Protein AF-A0A6D2IZV4-F1 (afdb_monomer)

Sequence (125 aa):
MQGFLSLKDLECAQAKSGKSDLGSFDLVWKRVLSRLDRLQILFQTWEDLMVWMTASSVIAPQILRKFVVQATIFHLWRQRNNILHNQRLIPPDLIFNMLDRDIRNIINSRRRRKGCEILMQLWLR

Foldseek 3Di:
DDDPPDPVVVVVVVVVVVVVLVVQLVVLVCVLVVLLVDPDDDPPDPVSLVCVLPDDDPRAHSVLSVLLVVLSVVLSVVQVVCCVPVVDHDGSVVSNVVSLVVSVVVLVVCVPDPPSVVSVVSNVD

Mean predicted aligned error: 10.63 Å

Radius of gyration: 18.3 Å; Cα contacts (8 Å, |Δi|>4): 72; chains: 1; bounding box: 44×25×61 Å

Organism: NCBI:txid1685480

Secondary structure (DSSP, 8-state):
------HHHHHHHHHHHHHHHHHHHHHHHHHHHHTTT--S---SSHHHHHHHHHS--SSS-HHHHHHHHHHHHHHHHHHHHHHHHH--PPPHHHHHHHHHHHHHHHHHHTTTSTTHHHHHHHHH-

Solvent-accessible surface area (backbone atoms only — not comparable to full-atom values): 7330 Å² total; per-residue (Å²): 137,84,80,80,76,52,74,65,62,57,53,58,54,51,64,62,47,56,62,59,54,50,55,40,53,51,51,37,49,52,58,55,36,54,55,59,75,46,88,81,76,76,66,90,45,72,63,57,45,52,52,61,37,66,41,90,50,92,87,49,51,40,68,58,46,44,52,52,52,54,47,49,54,51,52,51,51,51,46,54,50,34,35,74,76,66,72,44,86,76,57,42,68,59,54,46,53,53,45,53,50,50,52,50,48,56,40,57,77,41,44,92,42,91,68,28,66,59,53,49,56,5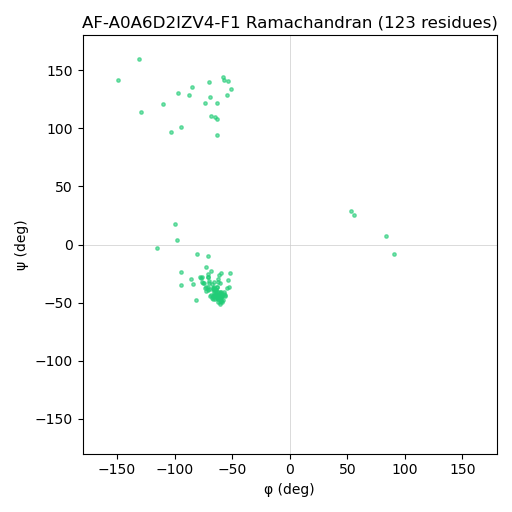4,64,75,102

Structure (mmCIF, N/CA/C/O backbone):
data_AF-A0A6D2IZV4-F1
#
_entry.id   AF-A0A6D2IZV4-F1
#
loop_
_atom_site.group_PDB
_atom_site.id
_atom_site.type_symbol
_atom_site.label_atom_id
_atom_site.label_alt_id
_atom_site.label_comp_id
_atom_site.label_asym_id
_atom_site.label_entity_id
_atom_site.label_seq_id
_atom_site.pdbx_PDB_ins_code
_atom_site.Cartn_x
_atom_site.Cartn_y
_atom_site.Cartn_z
_atom_site.occupancy
_atom_site.B_iso_or_equiv
_atom_site.auth_seq_id
_atom_site.auth_comp_id
_atom_site.auth_asym_id
_atom_site.auth_atom_id
_atom_site.pdbx_PDB_model_num
ATOM 1 N N . MET A 1 1 ? -28.476 14.121 39.758 1.00 34.78 1 MET A N 1
ATOM 2 C CA . MET A 1 1 ? -27.332 13.331 40.255 1.00 34.78 1 MET A CA 1
ATOM 3 C C . MET A 1 1 ?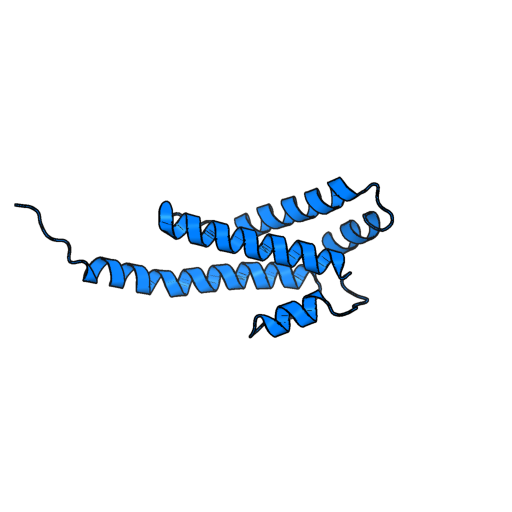 -26.752 12.572 39.074 1.00 34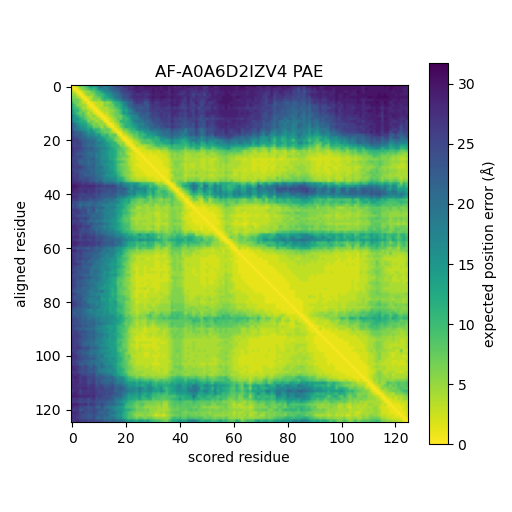.78 1 MET A C 1
ATOM 5 O O . MET A 1 1 ? -27.314 11.571 38.655 1.00 34.78 1 MET A O 1
ATOM 9 N N . GLN A 1 2 ? -25.726 13.152 38.450 1.00 36.09 2 GLN A N 1
ATOM 10 C CA . GLN A 1 2 ? -25.014 12.575 37.311 1.00 36.09 2 GLN A CA 1
ATOM 11 C C . GLN A 1 2 ? -24.138 11.421 37.798 1.00 36.09 2 GLN A C 1
ATOM 13 O O . GLN A 1 2 ? -23.286 11.612 38.662 1.00 36.09 2 GLN A O 1
ATOM 18 N N . GLY A 1 3 ? -24.373 10.230 37.247 1.00 39.12 3 GLY A N 1
ATOM 19 C CA . GLY A 1 3 ? -23.489 9.084 37.404 1.00 39.12 3 GLY A CA 1
ATOM 20 C C . GLY A 1 3 ? -22.184 9.345 36.663 1.00 39.12 3 GLY A C 1
ATOM 21 O O . GLY A 1 3 ? -22.158 9.401 35.435 1.00 39.12 3 GLY A O 1
ATOM 22 N N . PHE A 1 4 ? -21.116 9.531 37.431 1.00 43.53 4 PHE A N 1
ATOM 23 C CA . PHE A 1 4 ? -19.734 9.527 36.973 1.00 43.53 4 PHE A CA 1
ATOM 24 C C . PHE A 1 4 ? -19.421 8.126 36.422 1.00 43.53 4 PHE A C 1
ATOM 26 O O . PHE A 1 4 ? -19.078 7.213 37.171 1.00 43.53 4 PHE A O 1
ATOM 33 N N . LEU A 1 5 ? -19.572 7.934 35.110 1.00 42.59 5 LEU A N 1
ATOM 34 C CA . LEU A 1 5 ? -18.886 6.850 34.413 1.00 42.59 5 LEU A CA 1
ATOM 35 C C . LEU A 1 5 ? -17.392 7.165 34.503 1.00 42.59 5 LEU A C 1
ATOM 37 O O . LEU A 1 5 ? -16.916 8.166 33.966 1.00 42.59 5 LEU A O 1
ATOM 41 N N . SER A 1 6 ? -16.696 6.360 35.299 1.00 42.03 6 SER A N 1
ATOM 42 C CA . SER A 1 6 ? -15.290 6.514 35.642 1.00 42.03 6 SER A CA 1
ATOM 43 C C . SER A 1 6 ? -14.448 6.604 34.372 1.00 42.03 6 SER A C 1
ATOM 45 O O . SER A 1 6 ? -14.523 5.739 33.502 1.00 42.03 6 SER A O 1
ATOM 47 N N . LEU A 1 7 ? -13.601 7.633 34.281 1.00 39.09 7 LEU A N 1
ATOM 48 C CA . LEU A 1 7 ? -12.653 7.845 33.178 1.00 39.09 7 LEU A CA 1
ATOM 49 C C . LEU A 1 7 ? -11.785 6.596 32.896 1.00 39.09 7 LEU A C 1
ATOM 51 O O . LEU A 1 7 ? -11.338 6.387 31.772 1.00 39.09 7 LEU A O 1
ATOM 55 N N . LYS A 1 8 ? -11.609 5.732 33.908 1.00 42.03 8 LYS A N 1
ATOM 56 C CA . LYS A 1 8 ? -10.875 4.461 33.826 1.00 42.03 8 LYS A CA 1
ATOM 57 C C . LYS A 1 8 ? -11.600 3.385 33.008 1.00 42.03 8 LYS A C 1
ATOM 59 O O . LYS A 1 8 ? -10.942 2.548 32.394 1.00 42.03 8 LYS A O 1
ATOM 64 N N . ASP A 1 9 ? -12.931 3.416 32.951 1.00 36.88 9 ASP A N 1
ATOM 65 C CA . ASP A 1 9 ? -13.715 2.444 32.178 1.00 36.88 9 ASP A CA 1
ATOM 66 C C . ASP A 1 9 ? -13.662 2.752 30.670 1.00 36.88 9 ASP A C 1
ATOM 68 O O . ASP A 1 9 ? -13.693 1.833 29.847 1.00 36.88 9 ASP A O 1
ATOM 72 N N . LEU A 1 10 ? -13.471 4.027 30.292 1.00 43.34 10 LEU A N 1
ATOM 73 C CA . LEU A 1 10 ? -13.244 4.434 28.899 1.00 43.34 10 LEU A CA 1
ATOM 74 C C . LEU A 1 10 ? -11.840 4.050 28.395 1.00 43.34 10 LEU A C 1
ATOM 76 O O . LEU A 1 10 ? -11.707 3.562 27.272 1.00 43.34 10 LEU A O 1
ATOM 80 N N . GLU A 1 11 ? -10.799 4.198 29.222 1.00 41.97 11 GLU A N 1
ATOM 81 C CA . GLU A 1 11 ? -9.435 3.753 28.879 1.00 41.97 11 GLU A CA 1
ATOM 82 C C . GLU A 1 11 ? -9.355 2.230 28.687 1.00 41.97 11 GLU A C 1
ATOM 84 O O . GLU A 1 11 ? -8.674 1.740 27.782 1.00 41.97 11 GLU A O 1
ATOM 89 N N . CYS A 1 12 ? -10.107 1.460 29.479 1.00 38.56 12 CYS A N 1
ATOM 90 C CA . CYS A 1 12 ? -10.114 -0.001 29.393 1.00 38.56 12 CYS A CA 1
ATOM 91 C C . CYS A 1 12 ? -10.822 -0.521 28.119 1.00 38.56 12 CYS A C 1
ATOM 93 O O . CYS A 1 12 ? -10.449 -1.568 27.578 1.00 38.56 12 CYS A O 1
ATOM 95 N N . ALA A 1 13 ? -11.791 0.233 27.583 1.00 41.09 13 ALA A N 1
ATOM 96 C CA . ALA A 1 13 ? -12.398 -0.036 26.276 1.00 41.09 13 ALA A CA 1
ATOM 97 C C . ALA A 1 13 ? -11.455 0.324 25.108 1.00 41.09 13 ALA A C 1
ATOM 99 O O . ALA A 1 13 ? -11.366 -0.421 24.129 1.00 41.09 13 ALA A O 1
ATOM 100 N N . GLN A 1 14 ? -10.679 1.407 25.231 1.00 44.78 14 GLN A N 1
ATOM 101 C CA . GLN A 1 14 ? -9.683 1.808 24.226 1.00 44.78 14 GLN A CA 1
ATOM 102 C C . GLN A 1 14 ? -8.474 0.857 24.166 1.00 44.78 14 GLN A C 1
ATOM 104 O O . GLN A 1 14 ? -7.965 0.569 23.080 1.00 44.78 14 GLN A O 1
ATOM 109 N N . ALA A 1 15 ? -8.066 0.274 25.298 1.00 42.41 15 ALA A N 1
ATOM 110 C CA . ALA A 1 15 ? -6.972 -0.700 25.357 1.00 42.41 15 ALA A CA 1
ATOM 111 C C . ALA A 1 15 ? -7.297 -2.049 24.677 1.00 42.41 15 ALA A C 1
ATOM 113 O O . ALA A 1 15 ? -6.386 -2.764 24.253 1.00 42.41 15 ALA A O 1
ATOM 114 N N . LYS A 1 16 ? -8.585 -2.398 24.530 1.00 41.38 16 LYS A N 1
ATOM 115 C CA . LYS A 1 16 ? -9.027 -3.603 23.803 1.00 41.38 16 LYS A CA 1
ATOM 116 C C . LYS A 1 16 ? -9.171 -3.374 22.288 1.00 41.38 16 LYS A C 1
ATOM 118 O O . LYS A 1 16 ? -8.898 -4.304 21.536 1.00 41.38 16 LYS A O 1
ATOM 123 N N . SER A 1 17 ? -9.489 -2.152 21.842 1.00 44.25 17 SER A N 1
ATOM 124 C CA . SER A 1 17 ? -9.544 -1.773 20.410 1.00 44.25 17 SER A CA 1
ATOM 125 C C . SER A 1 17 ? -8.152 -1.692 19.764 1.00 44.25 17 SER A C 1
ATOM 127 O O . SER A 1 17 ? -7.947 -2.123 18.631 1.00 44.25 17 SER A O 1
ATOM 129 N N . GLY A 1 18 ? -7.143 -1.228 20.510 1.00 42.94 18 GLY A N 1
ATOM 130 C CA . GLY A 1 18 ? -5.800 -0.981 19.967 1.00 4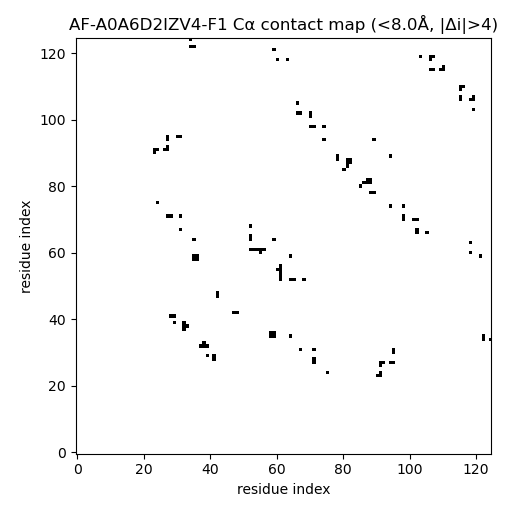2.94 18 GLY A CA 1
ATOM 131 C C . GLY A 1 18 ? -5.085 -2.203 19.369 1.00 42.94 18 GLY A C 1
ATOM 132 O O . GLY A 1 18 ? -4.241 -2.039 18.492 1.00 42.94 18 GLY A O 1
ATOM 133 N N . LYS A 1 19 ? -5.425 -3.432 19.787 1.00 45.25 19 LYS A N 1
ATOM 134 C CA . LYS A 1 19 ? -4.830 -4.667 19.233 1.00 45.25 19 LYS A CA 1
ATOM 135 C C . LYS A 1 19 ? -5.520 -5.149 17.949 1.00 45.25 19 LYS A C 1
ATOM 137 O O . LYS A 1 19 ? -4.837 -5.66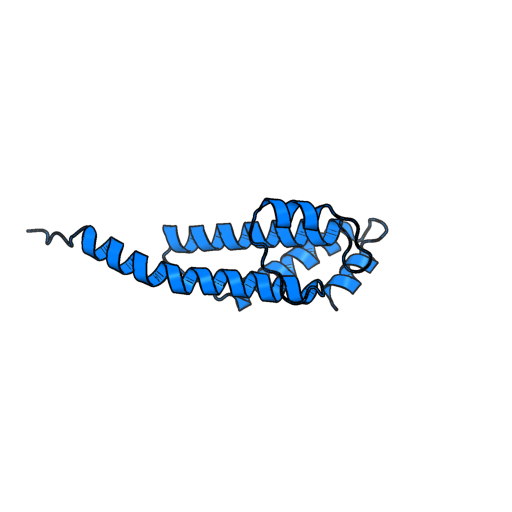6 17.069 1.00 45.25 19 LYS A O 1
ATOM 142 N N . SER A 1 20 ? -6.836 -4.960 17.810 1.00 51.38 20 SER A N 1
ATOM 143 C CA . SER A 1 20 ? -7.576 -5.276 16.574 1.00 51.38 20 SER A CA 1
ATOM 144 C C . SER A 1 20 ? -7.329 -4.249 15.467 1.00 51.38 20 SER A C 1
ATOM 146 O O . SER A 1 20 ? -7.264 -4.598 14.284 1.00 51.38 20 SER A O 1
ATOM 148 N N . ASP A 1 21 ? -7.131 -2.988 15.853 1.00 54.09 21 ASP A N 1
ATOM 149 C CA . ASP A 1 21 ? -6.897 -1.886 14.918 1.00 54.09 21 ASP A CA 1
ATOM 150 C C . ASP A 1 21 ? -5.493 -1.972 14.302 1.00 54.09 21 ASP A C 1
ATOM 152 O O . ASP A 1 21 ? -5.322 -1.742 13.105 1.00 54.09 21 ASP A O 1
ATOM 156 N N . LEU A 1 22 ? -4.496 -2.404 15.085 1.00 58.41 22 LEU A N 1
ATOM 157 C CA . LEU A 1 22 ? -3.133 -2.627 14.595 1.00 58.41 22 LEU A CA 1
ATOM 158 C C . LEU A 1 22 ? -3.079 -3.758 13.557 1.00 58.41 22 LEU A C 1
ATOM 160 O O . LEU A 1 22 ? -2.502 -3.585 12.485 1.00 58.41 22 LEU A O 1
ATOM 164 N N . GLY A 1 23 ? -3.779 -4.868 13.819 1.00 64.31 23 GLY A N 1
ATOM 165 C CA . GLY A 1 23 ? -3.893 -5.967 12.856 1.00 64.31 23 GLY A CA 1
ATOM 166 C C . GLY A 1 23 ? -4.559 -5.537 11.544 1.00 64.31 23 GLY A C 1
ATOM 167 O O . GLY A 1 23 ? -4.179 -6.004 10.472 1.00 64.31 23 GLY A O 1
ATOM 168 N N . SER A 1 24 ? -5.498 -4.589 11.604 1.00 71.69 24 SER A N 1
ATOM 169 C CA . SER A 1 24 ? -6.154 -4.027 10.418 1.00 71.69 24 SER A CA 1
ATOM 170 C C . SER A 1 24 ? -5.186 -3.221 9.545 1.00 71.69 24 SER A C 1
ATOM 172 O O . SER A 1 24 ? -5.226 -3.329 8.319 1.00 71.69 24 SER A O 1
ATOM 174 N N . PHE A 1 25 ? -4.279 -2.453 10.154 1.00 79.69 25 PHE A N 1
ATOM 175 C CA . PHE A 1 25 ? -3.260 -1.689 9.430 1.00 79.69 25 PHE A CA 1
ATOM 176 C C . PHE A 1 25 ? -2.190 -2.587 8.799 1.00 79.69 25 PHE A C 1
ATOM 178 O O . PHE A 1 25 ? -1.800 -2.361 7.650 1.00 79.69 25 PHE A O 1
ATOM 185 N N . ASP A 1 26 ? -1.784 -3.651 9.492 1.00 81.31 26 ASP A N 1
ATOM 186 C CA . ASP A 1 26 ? -0.837 -4.637 8.962 1.00 81.31 26 ASP A CA 1
ATOM 187 C C . ASP A 1 26 ? -1.393 -5.367 7.734 1.00 81.31 26 ASP A C 1
ATOM 189 O O . ASP A 1 26 ? -0.658 -5.654 6.787 1.00 81.31 26 ASP A O 1
ATOM 193 N N . LEU A 1 27 ? -2.700 -5.646 7.710 1.00 86.19 27 LEU A N 1
ATOM 194 C CA . LEU A 1 27 ? -3.366 -6.263 6.560 1.00 86.19 27 LEU A CA 1
ATOM 195 C C . LEU A 1 27 ? -3.357 -5.354 5.326 1.00 86.19 27 LEU A C 1
ATOM 197 O O . LEU A 1 27 ? -3.135 -5.842 4.215 1.00 86.19 27 LEU A O 1
ATOM 201 N N . VAL A 1 28 ? -3.538 -4.039 5.509 1.00 86.81 28 VAL A N 1
ATOM 202 C CA . VAL A 1 28 ? -3.416 -3.066 4.410 1.00 86.81 28 VAL A CA 1
ATOM 203 C C . VAL A 1 28 ? -1.994 -3.091 3.854 1.00 86.81 28 VAL A C 1
ATOM 205 O O . VAL A 1 28 ? -1.820 -3.258 2.647 1.00 86.81 28 VAL A O 1
ATOM 208 N N . TRP A 1 29 ? -0.974 -3.013 4.714 1.00 85.00 29 TRP A N 1
ATOM 209 C CA . TRP A 1 29 ? 0.425 -3.071 4.283 1.00 85.00 29 TRP A CA 1
ATOM 210 C C . TRP A 1 29 ? 0.771 -4.373 3.570 1.00 85.00 29 TRP A C 1
ATOM 212 O O . TRP A 1 29 ? 1.359 -4.328 2.493 1.00 85.00 29 TRP A O 1
ATOM 222 N N . LYS A 1 30 ? 0.365 -5.527 4.108 1.00 84.75 30 LYS A N 1
ATOM 223 C CA . LYS A 1 30 ? 0.598 -6.831 3.468 1.00 84.75 30 LYS A CA 1
ATOM 224 C C . LYS A 1 30 ? 0.021 -6.878 2.055 1.00 84.75 30 LYS A C 1
ATOM 226 O O . LYS A 1 30 ? 0.699 -7.335 1.138 1.00 84.75 30 LYS A O 1
ATOM 231 N N . ARG A 1 31 ? -1.197 -6.366 1.865 1.00 85.81 31 ARG A N 1
ATOM 232 C CA . ARG A 1 31 ? -1.881 -6.371 0.563 1.00 85.81 31 ARG A CA 1
ATOM 233 C C . ARG A 1 31 ? -1.314 -5.355 -0.426 1.00 85.81 31 ARG A C 1
ATOM 235 O O . ARG A 1 31 ? -1.296 -5.592 -1.630 1.00 85.81 31 ARG A O 1
ATOM 242 N N . VAL A 1 32 ? -0.839 -4.219 0.071 1.00 86.38 32 VAL A N 1
ATOM 243 C CA . VAL A 1 32 ? -0.136 -3.225 -0.745 1.00 86.38 32 VAL A CA 1
ATOM 244 C C . VAL A 1 32 ? 1.234 -3.751 -1.179 1.00 86.38 32 VAL A C 1
ATOM 246 O O . VAL A 1 32 ? 1.601 -3.637 -2.345 1.00 86.38 32 VAL A O 1
ATOM 249 N N . LEU A 1 33 ? 1.983 -4.370 -0.267 1.00 84.06 33 LEU A N 1
ATOM 250 C CA . LEU A 1 33 ? 3.311 -4.915 -0.550 1.00 84.06 33 LEU A CA 1
ATOM 251 C C . LEU A 1 33 ? 3.260 -6.146 -1.457 1.00 84.06 33 LEU A C 1
ATOM 253 O O . LEU A 1 33 ? 4.150 -6.305 -2.292 1.00 84.06 33 LEU A O 1
ATOM 257 N N . SER A 1 34 ? 2.196 -6.957 -1.383 1.00 83.69 34 SER A N 1
ATOM 258 C CA . SER A 1 34 ? 1.997 -8.067 -2.321 1.00 83.69 34 SER A CA 1
ATOM 259 C C . SER A 1 34 ? 1.844 -7.594 -3.770 1.00 83.69 34 SER A C 1
ATOM 261 O O . SER A 1 34 ? 2.258 -8.303 -4.676 1.00 83.69 34 SER A O 1
ATOM 263 N N . ARG A 1 35 ? 1.306 -6.386 -4.008 1.00 80.94 35 ARG A N 1
ATOM 264 C CA . ARG A 1 35 ? 1.230 -5.780 -5.355 1.00 80.94 35 ARG A CA 1
ATOM 265 C C . ARG A 1 35 ? 2.576 -5.304 -5.889 1.00 80.94 35 ARG A C 1
ATOM 267 O O . ARG A 1 35 ? 2.731 -5.111 -7.086 1.00 80.94 35 ARG A O 1
ATOM 274 N N . LEU A 1 36 ? 3.551 -5.104 -5.009 1.00 78.94 36 LEU A N 1
ATOM 275 C CA . LEU A 1 36 ? 4.901 -4.675 -5.371 1.00 78.94 36 LEU A CA 1
ATOM 276 C C . LEU A 1 36 ? 5.888 -5.851 -5.422 1.00 78.94 36 LEU A C 1
ATOM 278 O O . LEU A 1 36 ? 7.098 -5.630 -5.375 1.00 78.94 36 LEU A O 1
ATOM 282 N N . ASP A 1 37 ? 5.360 -7.080 -5.504 1.00 69.31 37 ASP A N 1
ATOM 283 C CA . ASP A 1 37 ? 6.089 -8.351 -5.614 1.00 69.31 37 ASP A CA 1
ATOM 284 C C . ASP A 1 37 ? 7.115 -8.575 -4.483 1.00 69.31 37 ASP A C 1
ATOM 286 O O . ASP A 1 37 ? 8.109 -9.288 -4.628 1.00 69.31 37 ASP A O 1
ATOM 290 N N . ARG A 1 38 ? 6.892 -7.944 -3.316 1.00 64.38 38 ARG A N 1
ATOM 291 C CA . ARG A 1 38 ? 7.739 -8.122 -2.133 1.00 64.38 38 ARG A CA 1
ATOM 292 C C . ARG A 1 38 ? 7.043 -9.030 -1.134 1.00 64.38 38 ARG A C 1
ATOM 294 O O . ARG A 1 38 ? 6.230 -8.595 -0.319 1.00 64.38 38 ARG A O 1
ATOM 301 N N . LEU A 1 39 ? 7.406 -10.306 -1.191 1.00 52.44 39 LEU A N 1
ATOM 302 C CA . LEU A 1 39 ? 7.035 -11.290 -0.186 1.00 52.44 39 LEU A CA 1
ATOM 303 C C . LEU A 1 39 ? 7.649 -10.893 1.174 1.00 52.44 39 LEU A C 1
ATOM 305 O O . LEU A 1 39 ? 8.848 -11.003 1.402 1.00 52.44 39 LEU A O 1
ATOM 309 N N . GLN A 1 40 ? 6.774 -10.448 2.077 1.00 55.03 40 GLN A N 1
ATOM 310 C CA . GLN A 1 40 ? 6.842 -10.676 3.530 1.00 55.03 40 GLN A CA 1
ATOM 311 C C . GLN A 1 40 ? 7.707 -9.787 4.441 1.00 55.03 40 GLN A C 1
ATOM 313 O O . GLN A 1 40 ? 7.743 -10.054 5.639 1.00 55.03 40 GLN A O 1
ATOM 318 N N . ILE A 1 41 ? 8.311 -8.690 3.978 1.00 56.00 41 ILE A N 1
ATOM 319 C CA . ILE A 1 41 ? 8.993 -7.766 4.908 1.00 56.00 41 ILE A CA 1
ATOM 320 C C . ILE A 1 41 ? 8.040 -6.632 5.297 1.00 56.00 41 ILE A C 1
ATOM 322 O O . ILE A 1 41 ? 7.849 -5.691 4.527 1.00 56.00 41 ILE A O 1
ATOM 326 N N . LEU A 1 42 ? 7.446 -6.723 6.492 1.00 63.78 42 LEU A N 1
ATOM 327 C CA . LEU A 1 42 ? 6.924 -5.545 7.189 1.00 63.78 42 LEU A CA 1
ATOM 328 C C . LEU A 1 42 ? 8.137 -4.712 7.621 1.00 63.78 42 LEU A C 1
ATOM 330 O O . LEU A 1 42 ? 9.073 -5.248 8.210 1.00 63.78 42 LEU A O 1
ATOM 334 N N . PHE A 1 43 ? 8.162 -3.427 7.268 1.00 72.81 43 PHE A N 1
ATOM 335 C CA . PHE A 1 43 ? 9.253 -2.543 7.678 1.00 72.81 43 PHE A CA 1
ATOM 336 C C . PHE A 1 43 ? 9.253 -2.437 9.202 1.00 72.81 43 PHE A C 1
ATOM 338 O O . PHE A 1 43 ? 8.246 -2.036 9.785 1.00 72.81 43 PHE A O 1
ATOM 345 N N . GLN A 1 44 ? 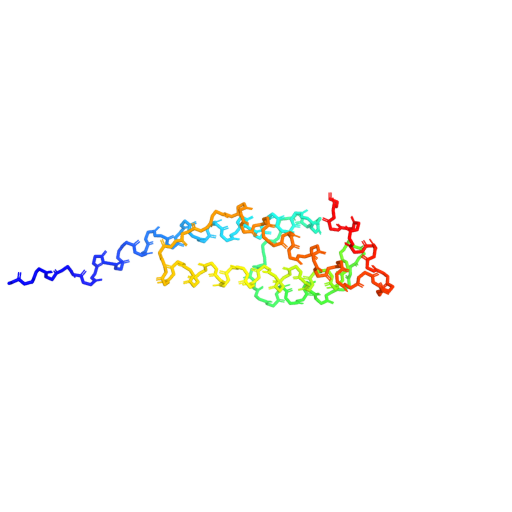10.363 -2.807 9.839 1.00 74.25 44 GLN A N 1
ATOM 346 C CA . GLN A 1 44 ? 10.476 -2.752 11.294 1.00 74.25 44 GLN A CA 1
ATOM 347 C C . GLN A 1 44 ? 10.705 -1.312 11.770 1.00 74.25 44 GLN A C 1
ATOM 349 O O . GLN A 1 44 ? 10.284 -0.942 12.866 1.00 74.25 44 GLN A O 1
ATOM 354 N N . THR A 1 45 ? 11.342 -0.489 10.932 1.00 81.62 45 THR A N 1
ATOM 355 C CA . THR A 1 45 ? 11.620 0.920 11.211 1.00 81.62 45 THR A CA 1
ATOM 356 C C . THR A 1 45 ? 11.205 1.831 10.055 1.00 81.62 45 THR A C 1
ATOM 358 O O . THR A 1 45 ? 11.067 1.416 8.901 1.00 81.62 45 THR A O 1
ATOM 361 N N . TRP A 1 46 ? 11.022 3.117 10.365 1.00 81.88 46 TRP A N 1
ATOM 362 C CA . TRP A 1 46 ? 10.804 4.150 9.349 1.00 81.88 46 TRP A CA 1
ATOM 363 C C . TRP A 1 46 ? 12.008 4.296 8.406 1.00 81.88 46 TRP A C 1
ATOM 365 O O . TRP A 1 46 ? 11.842 4.583 7.221 1.00 81.88 46 TRP A O 1
ATOM 375 N N . GLU A 1 47 ? 13.218 4.066 8.912 1.00 84.75 47 GLU A N 1
ATOM 376 C CA . GLU A 1 47 ? 14.446 4.136 8.124 1.00 84.75 47 GLU A CA 1
ATOM 377 C C . GLU A 1 47 ? 14.483 3.047 7.046 1.00 84.75 47 GLU A C 1
ATOM 379 O O . GLU A 1 47 ? 14.714 3.360 5.878 1.00 84.75 47 GLU A O 1
ATOM 384 N N . ASP A 1 48 ? 14.113 1.808 7.390 1.00 83.56 48 ASP A N 1
ATOM 385 C CA . ASP A 1 48 ? 14.003 0.702 6.428 1.00 83.56 48 ASP A CA 1
ATOM 386 C C . ASP A 1 48 ? 13.027 1.028 5.291 1.00 83.56 48 ASP A C 1
ATOM 388 O O . ASP A 1 48 ? 13.288 0.740 4.117 1.00 83.56 48 ASP A O 1
ATOM 392 N N . LEU A 1 49 ? 11.898 1.663 5.629 1.00 84.44 49 LEU A N 1
ATOM 393 C CA . LEU A 1 49 ? 10.906 2.110 4.656 1.00 84.44 49 LEU A CA 1
ATOM 394 C C . LEU A 1 49 ? 11.483 3.185 3.727 1.00 84.44 49 LEU A C 1
ATOM 396 O O . LEU A 1 49 ? 11.276 3.117 2.514 1.00 84.44 49 LEU A O 1
ATOM 400 N N . MET A 1 50 ? 12.211 4.163 4.268 1.00 84.81 50 MET A N 1
ATOM 401 C CA . MET A 1 50 ? 12.811 5.248 3.487 1.00 84.81 50 MET A CA 1
ATOM 402 C C . MET A 1 50 ? 13.932 4.744 2.574 1.00 84.81 50 MET A C 1
ATOM 404 O O . MET A 1 50 ? 13.965 5.096 1.389 1.00 84.81 50 MET A O 1
ATOM 408 N N . VAL A 1 51 ? 14.804 3.865 3.075 1.00 86.19 51 VAL A N 1
ATOM 409 C CA . VAL A 1 51 ? 15.849 3.204 2.279 1.00 86.19 51 VAL A CA 1
ATOM 410 C C . VAL A 1 51 ? 15.210 2.399 1.153 1.00 86.19 51 VAL A C 1
ATOM 412 O O . VAL A 1 51 ? 15.567 2.566 -0.013 1.00 86.19 51 VAL A O 1
ATOM 415 N N . TRP A 1 52 ? 14.189 1.594 1.449 1.00 83.94 52 TRP A N 1
ATOM 416 C CA . TRP A 1 52 ? 13.477 0.851 0.414 1.00 83.94 52 TRP A CA 1
ATOM 417 C C . TRP A 1 52 ? 12.758 1.761 -0.581 1.00 83.94 52 TRP A C 1
ATOM 419 O O . TRP A 1 52 ? 12.758 1.472 -1.771 1.00 83.94 52 TRP A O 1
ATOM 429 N N . MET A 1 53 ? 12.154 2.864 -0.151 1.00 84.25 53 MET A N 1
ATOM 430 C CA . MET A 1 53 ? 11.465 3.792 -1.049 1.00 84.25 53 MET A CA 1
ATOM 431 C C . MET A 1 53 ? 12.437 4.479 -2.018 1.00 84.25 53 MET A C 1
ATOM 433 O O . MET A 1 53 ? 12.069 4.812 -3.148 1.00 84.25 53 MET A O 1
ATOM 437 N N . THR A 1 54 ? 13.674 4.707 -1.579 1.00 83.56 54 THR A N 1
ATOM 438 C CA . THR A 1 54 ? 14.700 5.437 -2.329 1.00 83.56 54 THR A CA 1
ATOM 439 C C . THR A 1 54 ? 15.626 4.530 -3.139 1.00 83.56 54 THR A C 1
ATOM 441 O O . THR A 1 54 ? 16.136 4.983 -4.164 1.00 83.56 54 THR A O 1
ATOM 444 N N . ALA A 1 55 ? 15.775 3.258 -2.771 1.00 82.56 55 ALA A N 1
ATOM 445 C CA . ALA A 1 55 ? 16.608 2.290 -3.481 1.00 82.56 55 ALA A CA 1
ATOM 446 C C . ALA A 1 55 ? 16.201 2.123 -4.954 1.00 82.56 55 ALA A C 1
ATOM 448 O O . ALA A 1 55 ? 15.013 2.114 -5.285 1.00 82.56 55 ALA A O 1
ATOM 449 N N . SER A 1 56 ? 17.162 1.919 -5.854 1.00 76.69 56 SER A N 1
ATOM 450 C CA . SER A 1 56 ? 16.887 1.502 -7.233 1.00 76.69 56 SER A CA 1
ATOM 451 C C . SER A 1 56 ? 16.387 0.051 -7.252 1.00 76.69 56 SER A C 1
ATOM 453 O O . SER A 1 56 ? 16.829 -0.791 -6.478 1.00 76.69 56 SER A O 1
ATOM 455 N N . SER A 1 57 ? 15.395 -0.250 -8.091 1.00 72.19 57 SER A N 1
ATOM 456 C CA . SER A 1 57 ? 14.870 -1.612 -8.247 1.00 72.19 57 SER A CA 1
ATOM 457 C C . SER A 1 57 ? 14.363 -1.807 -9.666 1.00 72.19 57 SER A C 1
ATOM 459 O O . SER A 1 57 ? 13.752 -0.900 -10.232 1.00 72.19 57 SER A O 1
ATOM 461 N N . VAL A 1 58 ? 14.608 -3.000 -10.207 1.00 66.06 58 VAL A N 1
ATOM 462 C CA . VAL A 1 58 ? 14.108 -3.445 -11.516 1.00 66.06 58 VAL A CA 1
ATOM 463 C C . VAL A 1 58 ? 12.632 -3.857 -11.433 1.00 66.06 58 VAL A C 1
ATOM 465 O O . VAL A 1 58 ? 11.901 -3.726 -12.406 1.00 66.06 58 VAL A O 1
ATOM 468 N N . ILE A 1 59 ? 12.185 -4.311 -10.257 1.00 69.56 59 ILE A N 1
ATOM 469 C CA . ILE A 1 59 ? 10.853 -4.895 -10.038 1.00 69.56 59 ILE A CA 1
ATOM 470 C C . ILE A 1 59 ? 9.797 -3.796 -9.871 1.00 69.56 59 ILE A C 1
ATOM 472 O O . ILE A 1 59 ? 8.752 -3.823 -10.513 1.00 69.56 59 ILE A O 1
ATOM 476 N N . ALA A 1 60 ? 10.085 -2.798 -9.031 1.00 73.19 60 ALA A N 1
ATOM 477 C CA . ALA A 1 60 ? 9.174 -1.692 -8.755 1.00 73.19 60 ALA A CA 1
ATOM 478 C C . ALA A 1 60 ? 9.891 -0.340 -8.922 1.00 73.19 60 ALA A C 1
ATOM 480 O O . ALA A 1 60 ? 10.775 0.002 -8.121 1.00 73.19 60 ALA A O 1
ATOM 481 N N . PRO A 1 61 ? 9.500 0.487 -9.908 1.00 82.00 61 PRO A N 1
ATOM 482 C CA . PRO A 1 61 ? 10.053 1.819 -10.094 1.00 82.00 61 PRO A CA 1
ATOM 483 C C . PRO A 1 61 ? 9.953 2.651 -8.816 1.00 82.00 61 PRO A C 1
ATOM 485 O O . PRO A 1 61 ? 8.946 2.617 -8.104 1.00 82.00 61 PRO A O 1
ATOM 488 N N . GLN A 1 62 ? 10.997 3.430 -8.529 1.00 85.31 62 GLN A N 1
ATOM 489 C CA . GLN A 1 62 ? 11.082 4.262 -7.322 1.00 85.31 62 GLN A CA 1
ATOM 490 C C . GLN A 1 62 ? 9.865 5.196 -7.184 1.00 85.31 62 GLN A C 1
ATOM 492 O O . GLN A 1 62 ? 9.334 5.400 -6.097 1.00 85.31 62 GLN A O 1
ATOM 497 N N . ILE A 1 63 ? 9.381 5.726 -8.310 1.00 84.88 63 ILE A N 1
ATOM 498 C CA . ILE A 1 63 ? 8.220 6.618 -8.357 1.00 84.88 63 ILE A CA 1
ATOM 499 C C . ILE A 1 63 ? 6.927 5.915 -7.925 1.00 84.88 63 ILE A C 1
ATOM 501 O O . ILE A 1 63 ? 6.137 6.506 -7.193 1.00 84.88 63 ILE A O 1
ATOM 505 N N . LEU A 1 64 ? 6.733 4.652 -8.323 1.00 85.44 64 LEU A N 1
ATOM 506 C CA . LEU A 1 64 ? 5.550 3.881 -7.946 1.00 85.44 64 LEU A CA 1
ATOM 507 C C . LEU A 1 64 ? 5.565 3.609 -6.443 1.00 85.44 64 LEU A C 1
ATOM 509 O O . LEU A 1 64 ? 4.586 3.894 -5.763 1.00 85.44 64 LEU A O 1
ATOM 513 N N . ARG A 1 65 ? 6.712 3.163 -5.913 1.00 87.38 65 ARG A N 1
ATOM 514 C CA . ARG A 1 65 ? 6.896 2.942 -4.470 1.00 87.38 65 ARG A CA 1
ATOM 515 C C . ARG A 1 65 ? 6.616 4.206 -3.659 1.00 87.38 65 ARG A C 1
ATOM 517 O O . ARG A 1 65 ? 5.905 4.131 -2.664 1.00 87.38 65 ARG A O 1
ATOM 524 N N . LYS A 1 66 ? 7.088 5.372 -4.112 1.00 88.06 66 LYS A N 1
ATOM 525 C CA . LYS A 1 66 ? 6.804 6.666 -3.467 1.00 88.06 66 LYS A CA 1
ATOM 526 C C . LYS A 1 66 ? 5.305 6.968 -3.399 1.00 88.06 66 LYS A C 1
ATOM 528 O O . LYS A 1 66 ? 4.812 7.288 -2.320 1.00 88.06 66 LYS A O 1
ATOM 533 N N . PHE A 1 67 ? 4.573 6.831 -4.508 1.00 88.56 67 PHE A N 1
ATOM 534 C CA . PHE A 1 67 ? 3.121 7.062 -4.507 1.00 88.56 67 PHE A CA 1
ATOM 535 C C . PHE A 1 67 ? 2.383 6.085 -3.605 1.00 88.56 67 PHE A C 1
ATOM 537 O O . PHE A 1 67 ? 1.523 6.497 -2.833 1.00 88.56 67 PHE A O 1
ATOM 544 N N . VAL A 1 68 ? 2.747 4.807 -3.683 1.00 89.1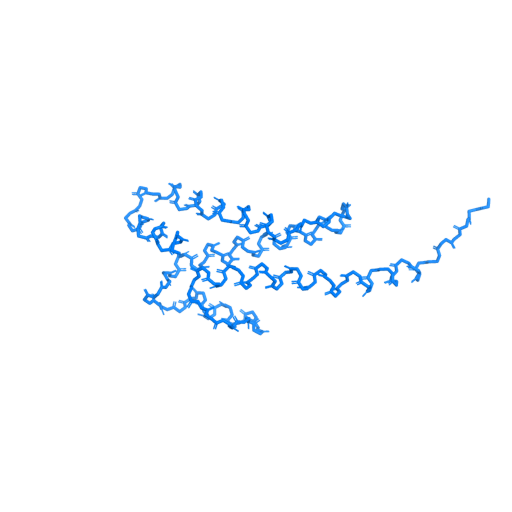9 68 VAL A N 1
ATOM 545 C CA . VAL A 1 68 ? 2.127 3.750 -2.889 1.00 89.19 68 VAL A CA 1
ATOM 546 C C . VAL A 1 68 ? 2.316 4.020 -1.399 1.00 89.19 68 VAL A C 1
ATOM 548 O O . VAL A 1 68 ? 1.341 4.009 -0.651 1.00 89.19 68 VAL A O 1
ATOM 551 N N . VAL A 1 69 ? 3.542 4.320 -0.960 1.00 89.31 69 VAL A N 1
ATOM 552 C CA . VAL A 1 69 ? 3.823 4.608 0.453 1.00 89.31 69 VAL A CA 1
ATOM 553 C C . VAL A 1 69 ? 3.092 5.859 0.916 1.00 89.31 69 VAL A C 1
ATOM 555 O O . VAL A 1 69 ? 2.444 5.824 1.959 1.00 89.31 69 VAL A O 1
ATOM 558 N N . GLN A 1 70 ? 3.141 6.940 0.135 1.00 90.62 70 GLN A N 1
ATOM 559 C CA . GLN A 1 70 ? 2.443 8.180 0.470 1.00 90.62 70 GLN A CA 1
ATOM 560 C C . GLN A 1 70 ? 0.933 7.945 0.630 1.00 90.62 70 GLN A C 1
ATOM 562 O O . GLN A 1 70 ? 0.349 8.372 1.625 1.00 90.62 70 GLN A O 1
ATOM 567 N N . ALA A 1 71 ? 0.309 7.244 -0.321 1.00 91.12 71 ALA A N 1
ATOM 568 C CA . ALA A 1 71 ? -1.114 6.921 -0.276 1.00 91.12 71 ALA A CA 1
ATOM 569 C C . ALA A 1 71 ? -1.450 6.021 0.922 1.00 91.12 71 ALA A C 1
ATOM 571 O O . ALA A 1 71 ? -2.428 6.274 1.623 1.00 91.12 71 ALA A O 1
ATOM 572 N N . THR A 1 72 ? -0.619 5.012 1.199 1.00 90.06 72 THR A N 1
ATOM 573 C CA . THR A 1 72 ? -0.813 4.099 2.336 1.00 90.06 72 THR A CA 1
ATOM 574 C C . THR A 1 72 ? -0.780 4.859 3.657 1.00 90.06 72 THR A C 1
ATOM 576 O O . THR A 1 72 ? -1.726 4.774 4.435 1.00 90.06 72 THR A O 1
ATOM 579 N N . ILE A 1 73 ? 0.256 5.669 3.889 1.00 90.44 73 ILE A N 1
ATOM 580 C CA . ILE A 1 73 ? 0.386 6.476 5.111 1.00 90.44 73 ILE A CA 1
ATOM 581 C C . ILE A 1 73 ? -0.800 7.429 5.263 1.00 90.44 73 ILE A C 1
ATOM 583 O O . ILE A 1 73 ? -1.369 7.526 6.349 1.00 90.44 73 ILE A O 1
ATOM 587 N N . PHE A 1 74 ? -1.201 8.102 4.181 1.00 91.12 74 PHE A N 1
ATOM 588 C CA . PHE A 1 74 ? -2.339 9.016 4.197 1.00 91.12 74 PHE A CA 1
ATOM 589 C C . PHE A 1 74 ? -3.638 8.314 4.608 1.00 91.12 74 PHE A C 1
ATOM 591 O O . PHE A 1 74 ? -4.338 8.793 5.501 1.00 91.12 74 PHE A O 1
ATOM 598 N N . HIS A 1 75 ? -3.953 7.168 4.000 1.00 89.88 75 HIS A N 1
ATOM 599 C CA . HIS A 1 75 ? -5.176 6.422 4.305 1.00 89.88 75 HIS A CA 1
ATOM 600 C C . HIS A 1 75 ? -5.176 5.842 5.721 1.00 89.88 75 HIS A C 1
ATOM 602 O O . HIS A 1 75 ? -6.204 5.888 6.394 1.00 89.88 75 HIS A O 1
ATOM 608 N N . LEU A 1 76 ? -4.029 5.366 6.211 1.00 88.62 76 LEU A N 1
ATOM 609 C CA . LEU A 1 76 ? -3.891 4.881 7.587 1.00 88.62 76 LEU A CA 1
ATOM 610 C C . LEU A 1 76 ? -4.050 6.009 8.609 1.00 88.62 76 LEU A C 1
ATOM 612 O O . LEU A 1 76 ? -4.798 5.868 9.575 1.00 88.62 76 LEU A O 1
ATOM 616 N N . TRP A 1 77 ? -3.403 7.153 8.376 1.00 91.69 77 TRP A N 1
ATOM 617 C CA . TRP A 1 77 ? -3.568 8.343 9.210 1.00 91.69 77 TRP A CA 1
ATOM 618 C C . TRP A 1 77 ? -5.025 8.819 9.217 1.00 91.69 77 TRP A C 1
ATOM 620 O O . TRP A 1 77 ? -5.601 9.058 10.279 1.00 91.69 77 TRP A O 1
ATOM 630 N N . ARG A 1 78 ? -5.660 8.876 8.041 1.00 89.50 78 ARG A N 1
ATOM 631 C CA . ARG A 1 78 ? -7.075 9.236 7.903 1.00 89.50 78 ARG A CA 1
ATOM 632 C C . ARG A 1 78 ? -7.974 8.268 8.670 1.00 89.50 78 ARG A C 1
ATOM 634 O O . ARG A 1 78 ? -8.899 8.714 9.345 1.00 89.50 78 ARG A O 1
ATOM 641 N N . GLN A 1 79 ? -7.696 6.968 8.598 1.00 88.31 79 GLN A N 1
ATOM 642 C CA . GLN A 1 79 ? -8.459 5.956 9.318 1.00 88.31 79 GLN A CA 1
ATOM 643 C C . GLN A 1 79 ? -8.289 6.080 10.834 1.00 88.31 79 GLN A C 1
ATOM 645 O O . GLN A 1 79 ? -9.281 6.061 11.559 1.00 88.31 79 GLN A O 1
ATOM 650 N N . ARG A 1 80 ? -7.062 6.285 11.319 1.00 86.81 80 ARG A N 1
ATOM 651 C CA . ARG A 1 80 ? -6.795 6.556 12.738 1.00 86.81 80 ARG A CA 1
ATOM 652 C C . ARG A 1 80 ? -7.584 7.771 13.234 1.00 86.81 80 ARG A C 1
ATOM 654 O O . ARG A 1 80 ? -8.205 7.703 14.291 1.00 86.81 80 ARG A O 1
ATOM 661 N N . ASN A 1 81 ? -7.617 8.853 12.459 1.00 89.00 81 ASN A N 1
ATOM 662 C CA . ASN A 1 81 ? -8.393 10.045 12.810 1.00 89.00 81 ASN A CA 1
ATOM 663 C C . ASN A 1 81 ? -9.902 9.784 12.793 1.00 89.00 81 ASN A C 1
ATOM 665 O O . ASN A 1 81 ? -10.627 10.297 13.639 1.00 89.00 81 ASN A O 1
ATOM 669 N N . ASN A 1 82 ? -10.384 8.971 11.854 1.00 87.69 82 ASN A N 1
ATOM 670 C CA . ASN A 1 82 ? -11.792 8.600 11.782 1.00 87.69 82 ASN A CA 1
ATOM 671 C C . ASN A 1 82 ? -12.229 7.756 12.990 1.00 87.69 82 ASN A C 1
ATOM 673 O O . ASN A 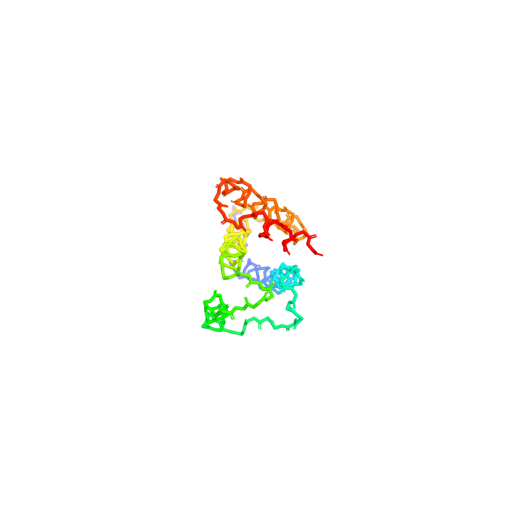1 82 ? -13.333 7.939 13.498 1.00 87.69 82 ASN A O 1
ATOM 677 N N . ILE A 1 83 ? -11.357 6.879 13.491 1.00 86.56 83 ILE A N 1
ATOM 678 C CA . ILE A 1 83 ? -11.593 6.151 14.744 1.00 86.56 83 ILE A CA 1
ATOM 679 C C . ILE A 1 83 ? -11.639 7.136 15.916 1.00 86.56 83 ILE A C 1
ATOM 681 O O . ILE A 1 83 ? -12.575 7.096 16.709 1.00 86.56 83 ILE A O 1
ATOM 685 N N . LEU A 1 84 ? -10.675 8.057 15.993 1.00 87.56 84 LEU A N 1
ATOM 686 C CA . LEU A 1 84 ? -10.562 9.004 17.103 1.00 87.56 84 LEU A CA 1
ATOM 687 C C . LEU A 1 84 ? -11.760 9.961 17.198 1.00 87.56 84 LEU A C 1
ATOM 689 O O . LEU A 1 84 ? -12.266 10.193 18.291 1.00 87.56 84 LEU A O 1
ATOM 693 N N . HIS A 1 85 ? -12.220 10.505 16.070 1.00 86.38 85 HIS A N 1
ATOM 694 C CA . HIS A 1 85 ? -13.277 11.521 16.054 1.00 86.38 85 HIS A CA 1
ATOM 695 C C . HIS A 1 85 ? -14.681 10.953 15.837 1.00 86.38 85 HIS A C 1
ATOM 697 O O . HIS A 1 85 ? -15.637 11.479 16.396 1.00 86.38 85 HIS A O 1
ATOM 703 N N . ASN A 1 86 ? -14.817 9.893 15.035 1.00 89.62 86 ASN A N 1
ATOM 704 C CA . ASN A 1 86 ? -16.120 9.371 14.615 1.00 89.62 86 ASN A CA 1
ATOM 705 C C . ASN A 1 86 ? -16.403 7.959 15.144 1.00 89.62 86 ASN A C 1
ATOM 707 O O . ASN A 1 86 ? -17.476 7.432 14.858 1.00 89.62 86 ASN A O 1
ATOM 711 N N . GLN A 1 87 ? -15.457 7.329 15.860 1.00 86.56 87 GLN A N 1
ATOM 712 C CA . GLN A 1 87 ? -15.560 5.953 16.377 1.00 86.56 87 GLN A CA 1
ATOM 713 C C . GLN A 1 87 ? -15.917 4.924 15.292 1.00 86.56 87 GLN A C 1
ATOM 715 O O . GLN A 1 87 ? -16.558 3.908 15.551 1.00 86.56 87 GLN A O 1
ATOM 720 N N . ARG A 1 88 ? -15.516 5.194 14.043 1.00 83.31 88 ARG A N 1
ATOM 721 C CA . ARG A 1 88 ? -15.835 4.347 12.890 1.00 83.31 88 ARG A CA 1
ATOM 722 C C . ARG A 1 88 ? -14.598 3.638 12.373 1.00 83.31 88 ARG A C 1
ATOM 724 O O . ARG A 1 88 ? -13.642 4.268 11.910 1.00 83.31 88 ARG A O 1
ATOM 731 N N . LEU A 1 89 ? -14.670 2.311 12.369 1.00 83.12 89 LEU A N 1
ATOM 732 C CA . LEU A 1 89 ? -13.686 1.482 11.699 1.00 83.12 89 LEU A CA 1
ATOM 733 C C . LEU A 1 89 ? -14.077 1.278 10.232 1.00 83.12 89 LEU A C 1
ATOM 735 O O . LEU A 1 89 ? -15.204 0.890 9.933 1.00 83.12 89 LEU A O 1
ATOM 739 N N . ILE A 1 90 ? -13.147 1.537 9.319 1.00 85.69 90 ILE A N 1
ATOM 740 C CA . ILE A 1 90 ? -13.293 1.180 7.913 1.00 85.69 90 ILE A CA 1
ATOM 741 C C . ILE A 1 90 ? -12.566 -0.153 7.703 1.00 85.69 90 ILE A C 1
ATOM 743 O O . ILE A 1 90 ? -11.405 -0.264 8.103 1.00 85.69 90 ILE A O 1
ATOM 747 N N . PRO A 1 91 ? -13.207 -1.155 7.073 1.00 87.25 91 PRO A N 1
ATOM 748 C CA . PRO A 1 91 ? -12.562 -2.427 6.782 1.00 87.25 91 PRO A CA 1
ATOM 749 C C . PRO A 1 91 ? -11.283 -2.256 5.940 1.00 87.25 91 PRO A C 1
ATOM 751 O O . PRO A 1 91 ? -11.286 -1.457 4.995 1.00 87.25 91 PRO A O 1
ATOM 754 N N . PRO A 1 92 ? -10.218 -3.036 6.208 1.00 84.88 92 PRO A N 1
ATOM 755 C CA . PRO A 1 92 ? -8.965 -2.995 5.447 1.00 84.88 92 PRO A CA 1
ATOM 756 C C . PRO A 1 92 ? -9.152 -3.159 3.936 1.00 84.88 92 PRO A C 1
ATOM 758 O O . PRO A 1 92 ? -8.479 -2.490 3.154 1.00 84.88 92 PRO A O 1
ATOM 761 N N . ASP A 1 93 ? -10.100 -4.001 3.513 1.00 87.25 93 ASP A N 1
ATOM 762 C CA . ASP A 1 93 ? -10.438 -4.204 2.100 1.00 87.25 93 ASP A CA 1
ATOM 763 C C . ASP A 1 93 ? -10.922 -2.920 1.426 1.00 87.25 93 ASP A C 1
ATOM 765 O O . ASP A 1 93 ? -10.536 -2.612 0.297 1.00 87.25 93 ASP A O 1
ATOM 769 N N . LEU A 1 94 ? -11.750 -2.139 2.125 1.00 88.75 94 LEU A N 1
ATOM 770 C CA . LEU A 1 94 ? -12.275 -0.893 1.583 1.00 88.75 94 LEU A CA 1
ATOM 771 C C . LEU A 1 94 ? -11.178 0.173 1.504 1.00 88.75 94 LEU A C 1
ATOM 773 O O . LEU A 1 94 ? -11.102 0.892 0.509 1.00 88.75 94 LEU A O 1
ATOM 777 N N . ILE A 1 95 ? -10.297 0.230 2.507 1.00 89.81 95 ILE A N 1
ATOM 778 C CA . ILE A 1 95 ? -9.112 1.099 2.490 1.00 89.81 95 ILE A CA 1
ATOM 779 C C . ILE A 1 95 ? -8.213 0.741 1.304 1.00 89.81 95 ILE A C 1
ATOM 781 O O . ILE A 1 95 ? -7.790 1.628 0.564 1.00 89.81 95 ILE A O 1
ATOM 785 N N . PHE A 1 96 ? -7.970 -0.552 1.075 1.00 88.69 96 PHE A N 1
ATOM 786 C CA . PHE A 1 96 ? -7.190 -1.018 -0.067 1.00 88.69 96 PHE A CA 1
ATOM 787 C C . PHE A 1 96 ? -7.833 -0.621 -1.403 1.00 88.69 96 PHE A C 1
ATOM 789 O O . PHE A 1 96 ? -7.134 -0.137 -2.287 1.00 88.69 96 PHE A O 1
ATOM 796 N N . ASN A 1 97 ? -9.155 -0.748 -1.545 1.00 90.38 97 ASN A N 1
ATOM 797 C CA . ASN A 1 97 ? -9.860 -0.334 -2.761 1.00 90.38 97 ASN A CA 1
ATOM 798 C C . ASN A 1 97 ? -9.772 1.182 -3.008 1.00 90.38 97 ASN A C 1
ATOM 800 O O . ASN A 1 97 ? -9.609 1.617 -4.149 1.00 90.38 97 ASN A O 1
ATOM 804 N N . MET A 1 98 ? -9.866 1.999 -1.952 1.00 91.06 98 MET A N 1
ATOM 805 C CA . MET A 1 98 ? -9.672 3.451 -2.054 1.00 91.06 98 MET A CA 1
ATOM 806 C C . MET A 1 98 ? -8.241 3.784 -2.488 1.00 91.06 98 MET A C 1
ATOM 808 O O . MET A 1 98 ? -8.043 4.576 -3.405 1.00 91.06 98 MET A O 1
ATOM 812 N N . LEU A 1 99 ? -7.256 3.124 -1.883 1.00 91.88 99 LEU A N 1
ATOM 813 C CA . LEU A 1 99 ? -5.844 3.274 -2.211 1.00 91.88 99 LEU A CA 1
ATOM 814 C C . LEU A 1 99 ? -5.536 2.862 -3.656 1.00 91.88 99 LEU A C 1
ATOM 816 O O . LEU A 1 99 ? -4.866 3.602 -4.371 1.00 91.88 99 LEU A O 1
ATOM 820 N N . ASP A 1 100 ? -6.039 1.713 -4.106 1.00 90.06 100 ASP A N 1
ATOM 821 C CA . ASP A 1 100 ? -5.866 1.230 -5.479 1.00 90.06 100 ASP A CA 1
ATOM 822 C C . ASP A 1 100 ? -6.450 2.227 -6.489 1.00 90.06 100 ASP A C 1
ATOM 824 O O . ASP A 1 100 ? -5.791 2.588 -7.468 1.00 90.06 100 ASP A O 1
ATOM 828 N N . ARG A 1 101 ? -7.647 2.758 -6.211 1.00 91.25 101 ARG A N 1
ATOM 829 C CA . ARG A 1 101 ? -8.255 3.810 -7.031 1.00 91.25 101 ARG A CA 1
ATOM 830 C C . ARG A 1 101 ? -7.396 5.073 -7.065 1.00 91.25 101 ARG A C 1
ATOM 832 O O . ARG A 1 101 ? -7.186 5.624 -8.145 1.00 91.25 101 ARG A O 1
ATOM 839 N N . ASP A 1 102 ? -6.890 5.524 -5.924 1.00 91.50 102 ASP A N 1
ATOM 840 C CA . ASP A 1 102 ? -6.065 6.730 -5.842 1.00 91.50 102 ASP A CA 1
ATOM 841 C C . ASP A 1 102 ? -4.747 6.571 -6.599 1.00 91.50 102 ASP A C 1
ATOM 843 O O . ASP A 1 102 ? -4.364 7.461 -7.356 1.00 91.50 102 ASP A O 1
ATOM 847 N N . ILE A 1 103 ? -4.085 5.420 -6.485 1.00 89.69 103 ILE A N 1
ATOM 848 C CA . ILE A 1 103 ? -2.851 5.135 -7.224 1.00 89.69 103 ILE A CA 1
ATOM 849 C C . ILE A 1 103 ? -3.121 5.115 -8.728 1.00 89.69 103 ILE A C 1
ATOM 851 O O . ILE A 1 103 ? -2.408 5.777 -9.486 1.00 89.69 103 ILE A O 1
ATOM 855 N N . ARG A 1 104 ? -4.193 4.450 -9.175 1.00 90.31 104 ARG A N 1
ATOM 856 C CA . ARG A 1 104 ? -4.604 4.477 -10.587 1.00 90.31 104 ARG A CA 1
ATOM 857 C C . ARG A 1 104 ? -4.900 5.899 -11.058 1.00 90.31 104 ARG A C 1
ATOM 859 O O . ARG A 1 104 ? -4.485 6.264 -12.154 1.00 90.31 104 ARG A O 1
ATOM 866 N N . ASN A 1 105 ? -5.559 6.723 -10.245 1.00 90.38 105 ASN A N 1
ATOM 867 C CA . ASN A 1 105 ? -5.834 8.126 -10.564 1.00 90.38 105 ASN A CA 1
ATOM 868 C C . ASN A 1 105 ? -4.548 8.961 -10.654 1.00 90.38 105 ASN A C 1
ATOM 870 O O . ASN A 1 105 ? -4.393 9.761 -11.578 1.00 90.38 105 ASN A O 1
ATOM 874 N N . ILE A 1 106 ? -3.594 8.759 -9.742 1.00 88.69 106 ILE A N 1
ATOM 875 C CA . ILE A 1 106 ? -2.286 9.429 -9.766 1.00 88.69 106 ILE A CA 1
ATOM 876 C C . ILE A 1 106 ? -1.521 9.047 -11.037 1.00 88.69 106 ILE A C 1
ATOM 878 O O . ILE A 1 106 ? -0.984 9.925 -11.712 1.00 88.69 106 ILE A O 1
ATOM 882 N N . ILE A 1 107 ? -1.507 7.766 -11.411 1.00 86.38 107 ILE A N 1
ATOM 883 C CA . ILE A 1 107 ? -0.838 7.308 -12.634 1.00 86.38 107 ILE A CA 1
ATOM 884 C C . ILE A 1 107 ? -1.562 7.849 -13.877 1.00 86.38 107 ILE A C 1
ATOM 886 O O . ILE A 1 107 ? -0.917 8.403 -14.767 1.00 86.38 107 ILE A O 1
ATOM 890 N N . ASN A 1 108 ? -2.896 7.772 -13.921 1.00 85.06 108 ASN A N 1
ATOM 891 C CA . ASN A 1 108 ? -3.705 8.259 -15.042 1.00 85.06 108 ASN A CA 1
ATOM 892 C C . ASN A 1 108 ? -3.589 9.772 -15.244 1.00 85.06 108 ASN A C 1
ATOM 894 O O . ASN A 1 108 ? -3.424 10.224 -16.376 1.00 85.06 108 ASN A O 1
ATOM 898 N N . SER A 1 109 ? -3.603 10.562 -14.168 1.00 84.75 109 SER A N 1
ATOM 899 C CA . SER A 1 109 ? -3.408 12.018 -14.255 1.00 84.75 109 SER A CA 1
ATOM 900 C C . SER A 1 109 ? -2.033 12.383 -14.825 1.00 84.75 109 SER A C 1
ATOM 902 O O . SER A 1 109 ? -1.869 13.420 -15.465 1.00 84.75 109 SER A O 1
ATOM 904 N N . ARG A 1 110 ? -1.044 11.497 -14.658 1.00 81.31 110 ARG A N 1
ATOM 905 C CA . ARG A 1 110 ? 0.32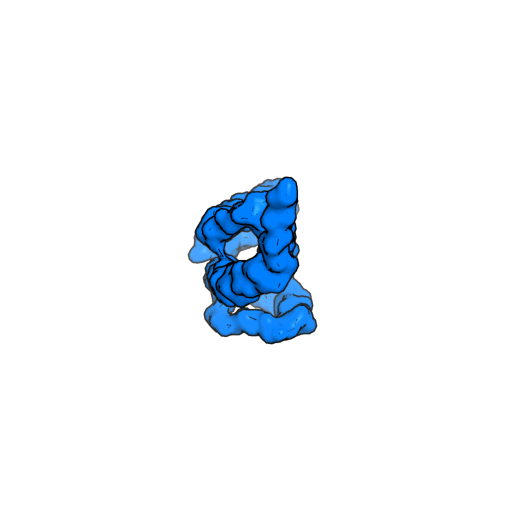0 11.654 -15.170 1.00 81.31 110 ARG A CA 1
ATOM 906 C C . ARG A 1 110 ? 0.570 10.907 -16.481 1.00 81.31 110 ARG A C 1
ATOM 908 O O . ARG A 1 110 ? 1.682 10.991 -16.991 1.00 81.31 110 ARG A O 1
ATOM 915 N N . ARG A 1 111 ? -0.441 10.262 -17.079 1.00 75.12 111 ARG A N 1
ATOM 916 C CA . ARG A 1 111 ? -0.310 9.382 -18.258 1.00 75.12 111 ARG A CA 1
ATOM 917 C C . ARG A 1 111 ? 0.402 10.026 -19.451 1.00 75.12 111 ARG A C 1
ATOM 919 O O . ARG A 1 111 ? 1.095 9.334 -20.183 1.00 75.12 111 ARG A O 1
ATOM 926 N N . ARG A 1 112 ? 0.286 11.349 -19.627 1.00 72.25 112 ARG A N 1
ATOM 927 C CA . ARG A 1 112 ? 0.977 12.087 -20.703 1.00 72.25 112 ARG A CA 1
ATOM 928 C C . ARG A 1 112 ? 2.497 12.218 -20.503 1.00 72.25 112 ARG A C 1
ATOM 930 O O . ARG A 1 112 ? 3.187 12.647 -21.422 1.00 72.25 112 ARG A O 1
ATOM 937 N N . ARG A 1 113 ? 3.043 11.866 -19.331 1.00 74.38 113 ARG A N 1
ATOM 938 C CA . ARG A 1 113 ? 4.493 11.785 -19.103 1.00 74.38 113 ARG A CA 1
ATOM 939 C C . ARG A 1 113 ? 5.021 10.420 -19.542 1.00 74.38 113 ARG A C 1
ATOM 941 O O . ARG A 1 113 ? 4.451 9.384 -19.199 1.00 74.38 113 ARG A O 1
ATOM 948 N N . LYS A 1 114 ? 6.156 10.428 -20.248 1.00 67.31 114 LYS A N 1
ATOM 949 C CA . LYS A 1 114 ? 6.858 9.213 -20.690 1.00 67.31 114 LYS A CA 1
ATOM 950 C C . LYS A 1 114 ? 7.074 8.259 -19.505 1.00 67.31 114 LYS A C 1
ATOM 952 O O . LYS A 1 114 ? 7.481 8.692 -18.430 1.00 67.31 114 LYS A O 1
ATOM 957 N N . GLY A 1 115 ? 6.775 6.975 -19.704 1.00 66.44 115 GLY A N 1
ATOM 958 C CA . GLY A 1 115 ? 6.948 5.919 -18.700 1.00 66.44 115 GLY A CA 1
ATOM 959 C C . GLY A 1 115 ? 5.743 5.650 -17.789 1.00 66.44 115 GLY A C 1
ATOM 960 O O . GLY A 1 115 ? 5.757 4.644 -17.089 1.00 66.44 115 GLY A O 1
ATOM 961 N N . CYS A 1 116 ? 4.676 6.463 -17.810 1.00 68.50 116 CYS A N 1
ATOM 962 C CA . CYS A 1 116 ? 3.497 6.211 -16.962 1.00 68.50 116 CYS A CA 1
ATOM 963 C C . CYS A 1 116 ? 2.657 5.001 -17.398 1.00 68.50 116 CYS A C 1
ATOM 965 O O . CYS A 1 116 ? 2.008 4.381 -16.559 1.00 68.50 116 CYS A O 1
ATOM 967 N N . GLU A 1 117 ? 2.697 4.623 -18.676 1.00 71.81 117 GLU A N 1
ATOM 968 C CA . GLU A 1 117 ? 2.022 3.410 -19.160 1.00 71.81 117 GLU A CA 1
ATOM 969 C C . GLU A 1 117 ? 2.648 2.141 -18.564 1.00 71.81 117 GLU A C 1
ATOM 971 O O . GLU A 1 117 ? 1.926 1.254 -18.115 1.00 71.81 117 GLU A O 1
ATOM 976 N N . ILE A 1 118 ? 3.979 2.121 -18.427 1.00 79.81 118 ILE A N 1
ATOM 977 C CA . ILE A 1 118 ? 4.722 1.043 -17.759 1.00 79.81 118 ILE A CA 1
ATOM 978 C C . ILE A 1 118 ? 4.353 0.987 -16.267 1.00 79.81 118 ILE A C 1
ATOM 980 O O . ILE A 1 118 ? 4.168 -0.093 -15.715 1.00 79.81 118 ILE A O 1
ATOM 984 N N . LEU A 1 119 ? 4.178 2.142 -15.610 1.00 80.25 119 LEU A N 1
ATOM 985 C CA . LEU A 1 119 ? 3.761 2.194 -14.200 1.00 80.25 119 LEU A CA 1
ATOM 986 C C . LEU A 1 119 ? 2.372 1.585 -13.978 1.00 80.25 119 LEU A C 1
ATOM 988 O O . LEU A 1 119 ? 2.178 0.874 -12.995 1.00 80.25 119 LEU A O 1
ATOM 992 N N . MET A 1 120 ? 1.417 1.851 -14.876 1.00 82.75 120 MET A N 1
ATOM 993 C CA . MET A 1 120 ? 0.073 1.273 -14.780 1.00 82.75 120 MET A CA 1
ATOM 994 C C . MET A 1 120 ? 0.108 -0.246 -14.974 1.00 82.75 120 MET A C 1
ATOM 996 O O . MET A 1 120 ? -0.522 -0.971 -14.211 1.00 82.75 120 MET A O 1
ATOM 1000 N N . GLN A 1 121 ? 0.873 -0.732 -15.957 1.00 81.94 121 GLN A N 1
ATOM 1001 C CA . GLN A 1 121 ? 1.033 -2.169 -16.197 1.00 81.94 121 GLN A CA 1
ATOM 1002 C C . GLN A 1 121 ? 1.646 -2.890 -14.992 1.00 81.94 121 GLN A C 1
ATOM 1004 O O . GLN A 1 121 ? 1.185 -3.965 -14.625 1.00 81.94 121 GLN A O 1
ATOM 1009 N N . LEU A 1 122 ? 2.642 -2.280 -14.345 1.00 81.88 122 LEU A N 1
ATOM 1010 C CA . LEU A 1 122 ? 3.266 -2.841 -13.147 1.00 81.88 122 LEU A CA 1
ATOM 1011 C C . LEU A 1 122 ? 2.322 -2.870 -11.941 1.00 81.88 122 LEU A C 1
ATOM 1013 O O . LEU A 1 122 ? 2.402 -3.793 -11.143 1.00 81.88 122 LEU A O 1
ATOM 1017 N N . TRP A 1 123 ? 1.430 -1.885 -11.805 1.00 82.50 123 TRP A N 1
ATOM 1018 C CA . TRP A 1 123 ? 0.471 -1.835 -10.697 1.00 82.50 123 TRP A CA 1
ATOM 1019 C C . TRP A 1 123 ? -0.706 -2.812 -10.857 1.00 82.50 123 TRP A C 1
ATOM 1021 O O . TRP A 1 123 ? -1.239 -3.302 -9.865 1.00 82.50 123 TRP A O 1
ATOM 1031 N N . LEU A 1 124 ? -1.129 -3.085 -12.097 1.00 81.94 124 LEU A N 1
ATOM 1032 C CA . LEU A 1 124 ? -2.244 -3.995 -12.398 1.00 81.94 124 LEU A CA 1
ATOM 1033 C C . LEU A 1 124 ? -1.863 -5.484 -12.370 1.00 81.94 124 LEU A C 1
ATOM 1035 O O . LEU A 1 124 ? -2.758 -6.325 -12.471 1.00 81.94 124 LEU A O 1
ATOM 1039 N N . ARG A 1 125 ? -0.567 -5.789 -12.257 1.00 70.50 125 ARG A N 1
ATOM 1040 C CA . ARG A 1 125 ? -0.034 -7.148 -12.124 1.00 70.50 125 ARG A CA 1
ATOM 1041 C C . ARG A 1 125 ? -0.515 -7.818 -10.831 1.00 70.50 125 ARG A C 1
ATOM 1043 O O . ARG A 1 125 ? -0.742 -9.041 -10.895 1.00 70.50 125 ARG A O 1
#

pLDDT: mean 75.31, std 17.02, range [34.78, 91.88]